Protein AF-A0A7X8NTP8-F1 (afdb_monomer)

Sequence (87 aa):
MVDALGYLWSALFFGGWIYLTFELGRTAVRGRFWFWSRKANGRIWPPIRSESPIRFWVVWASMAGPYFFITALLLAALLRIAWLELG

Structure (mmCIF, N/CA/C/O backbone):
data_AF-A0A7X8NTP8-F1
#
_entry.id   AF-A0A7X8NTP8-F1
#
loop_
_atom_site.group_PDB
_atom_site.id
_atom_site.type_symbol
_atom_site.label_atom_id
_atom_site.label_alt_id
_atom_site.label_comp_id
_atom_site.label_asym_id
_atom_site.label_entity_id
_atom_site.label_seq_id
_atom_site.pdbx_PDB_ins_code
_atom_site.Cartn_x
_atom_site.Cartn_y
_atom_site.Cartn_z
_atom_site.occupancy
_atom_site.B_iso_or_equiv
_atom_site.auth_seq_id
_atom_site.auth_comp_id
_atom_site.auth_asym_id
_atom_site.auth_atom_id
_atom_site.pdbx_PDB_model_num
ATOM 1 N N . MET A 1 1 ? 19.475 -16.857 -21.486 1.00 49.53 1 MET A N 1
ATOM 2 C CA . MET A 1 1 ? 18.014 -16.857 -21.680 1.00 49.53 1 MET A CA 1
ATOM 3 C C . MET A 1 1 ? 17.422 -16.217 -20.446 1.00 49.53 1 MET A C 1
ATOM 5 O O . MET A 1 1 ? 17.743 -16.655 -19.354 1.00 49.53 1 MET A O 1
ATOM 9 N N . VAL A 1 2 ? 16.678 -15.121 -20.591 1.00 58.16 2 VAL A N 1
ATOM 10 C CA . VAL A 1 2 ? 15.812 -14.670 -19.498 1.00 58.16 2 VAL A CA 1
ATOM 11 C C . VAL A 1 2 ? 14.641 -15.640 -19.531 1.00 58.16 2 VAL A C 1
ATOM 13 O O . VAL A 1 2 ? 13.835 -15.603 -20.459 1.00 58.16 2 VAL A O 1
ATOM 16 N N . ASP A 1 3 ? 14.653 -16.615 -18.629 1.00 75.25 3 ASP A N 1
ATOM 17 C CA . ASP A 1 3 ? 13.729 -17.740 -18.690 1.00 75.25 3 ASP A CA 1
ATOM 18 C C . ASP A 1 3 ? 12.296 -17.237 -18.509 1.00 75.25 3 ASP A C 1
ATOM 20 O O . ASP A 1 3 ? 12.023 -16.411 -17.637 1.00 75.25 3 ASP A O 1
ATOM 24 N N . ALA A 1 4 ? 11.360 -17.732 -19.323 1.00 80.69 4 ALA A N 1
ATOM 25 C CA . ALA A 1 4 ? 9.940 -17.365 -19.258 1.00 80.69 4 ALA A CA 1
ATOM 26 C C . ALA A 1 4 ? 9.357 -17.491 -17.832 1.00 80.69 4 ALA A C 1
ATOM 28 O O . ALA A 1 4 ? 8.436 -16.771 -17.449 1.00 80.69 4 ALA A O 1
ATOM 29 N N . LEU A 1 5 ? 9.954 -18.370 -17.025 1.00 86.69 5 LEU A N 1
ATOM 30 C CA . LEU A 1 5 ? 9.660 -18.568 -15.612 1.00 86.69 5 LEU A CA 1
ATOM 31 C C . LEU A 1 5 ? 9.996 -17.340 -14.748 1.00 86.69 5 LEU A C 1
ATOM 33 O O . LEU A 1 5 ? 9.233 -17.011 -13.845 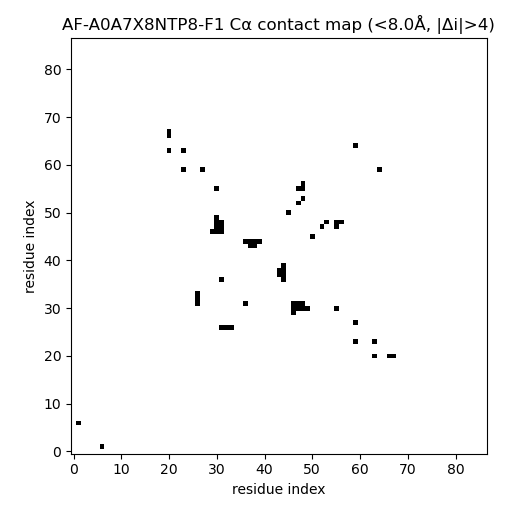1.00 86.69 5 LEU A O 1
ATOM 37 N N . GLY A 1 6 ? 11.078 -16.621 -15.056 1.00 84.56 6 GLY A N 1
ATOM 38 C CA . GLY A 1 6 ? 11.429 -15.357 -14.409 1.00 84.56 6 GLY A CA 1
ATOM 39 C C . GLY A 1 6 ? 10.393 -14.268 -14.683 1.00 84.56 6 GLY A C 1
ATOM 40 O O . GLY A 1 6 ? 9.944 -13.608 -13.750 1.00 84.56 6 GLY A O 1
ATOM 41 N N . TYR A 1 7 ? 9.928 -14.140 -15.931 1.00 86.12 7 TYR A N 1
ATOM 42 C CA . TYR A 1 7 ? 8.857 -13.197 -16.275 1.00 86.12 7 TYR A CA 1
ATOM 43 C C . TYR A 1 7 ? 7.529 -13.547 -15.603 1.00 86.12 7 TYR A C 1
ATOM 45 O O . TYR A 1 7 ? 6.862 -12.659 -15.075 1.00 86.12 7 TYR A O 1
ATOM 53 N N . LEU A 1 8 ? 7.158 -14.831 -15.579 1.00 89.56 8 LEU A N 1
ATOM 54 C CA . LEU A 1 8 ? 5.958 -15.293 -14.883 1.00 89.56 8 LEU A CA 1
ATOM 55 C C . LEU A 1 8 ? 6.044 -14.998 -13.381 1.00 89.56 8 LEU A C 1
ATOM 57 O O . LEU A 1 8 ? 5.089 -14.490 -12.795 1.00 89.56 8 LEU A O 1
ATOM 61 N N . TRP A 1 9 ? 7.200 -15.262 -12.769 1.00 89.12 9 TRP A N 1
ATOM 62 C CA . TRP A 1 9 ? 7.445 -14.965 -11.363 1.00 89.12 9 TRP A CA 1
ATOM 63 C C . TRP A 1 9 ? 7.336 -13.468 -11.069 1.00 89.12 9 TRP A C 1
ATOM 65 O O . TRP A 1 9 ? 6.625 -13.073 -10.146 1.00 89.12 9 TRP A O 1
ATOM 75 N N . SER A 1 10 ? 7.968 -12.620 -11.884 1.00 86.12 10 SER A N 1
ATOM 76 C CA . SER A 1 10 ? 7.853 -11.167 -11.761 1.00 86.12 10 SER A CA 1
ATOM 77 C C . SER A 1 10 ? 6.408 -10.698 -11.922 1.00 86.12 10 SER A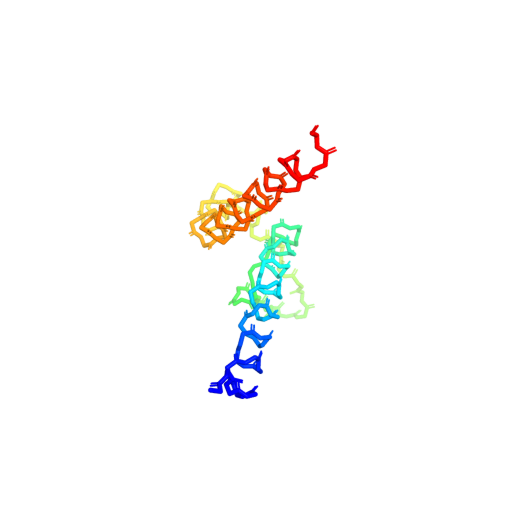 C 1
ATOM 79 O O . SER A 1 10 ? 5.945 -9.903 -11.111 1.00 86.12 10 SER A O 1
ATOM 81 N N . ALA A 1 11 ? 5.668 -11.211 -12.908 1.00 87.62 11 ALA A N 1
ATOM 82 C CA . ALA A 1 11 ? 4.269 -10.847 -13.125 1.00 87.62 11 ALA A CA 1
ATOM 83 C C . ALA A 1 11 ? 3.383 -11.207 -11.921 1.00 87.62 11 ALA A C 1
ATOM 85 O O . ALA A 1 11 ? 2.582 -10.384 -11.479 1.00 87.62 11 ALA A O 1
ATOM 86 N N . LEU A 1 12 ? 3.563 -12.401 -11.346 1.00 92.38 12 LEU A N 1
ATOM 87 C CA . LEU A 1 12 ? 2.854 -12.820 -10.135 1.00 92.38 12 LEU A CA 1
ATOM 88 C C . LEU A 1 12 ? 3.238 -11.966 -8.926 1.00 92.38 12 LEU A C 1
ATOM 90 O O . LEU A 1 12 ? 2.363 -11.558 -8.164 1.00 92.38 12 LEU A O 1
ATOM 94 N N . PHE A 1 13 ? 4.525 -11.661 -8.767 1.00 89.94 13 PHE A N 1
ATOM 95 C CA . PHE A 1 13 ? 5.013 -10.829 -7.674 1.00 89.94 13 PHE A CA 1
ATOM 96 C C . PHE A 1 13 ? 4.441 -9.409 -7.751 1.00 89.94 13 PHE A C 1
ATOM 98 O O . PHE A 1 13 ? 3.880 -8.917 -6.773 1.00 89.94 13 PHE A O 1
ATOM 105 N N . PHE A 1 14 ? 4.507 -8.770 -8.922 1.00 87.38 14 PHE A N 1
ATOM 106 C CA . PHE A 1 14 ? 3.927 -7.444 -9.145 1.00 87.38 14 PHE A CA 1
ATOM 107 C C . PHE A 1 14 ? 2.403 -7.450 -8.991 1.00 87.38 14 PHE A C 1
ATOM 109 O O . PHE A 1 14 ? 1.853 -6.558 -8.346 1.00 87.38 14 PHE A O 1
ATOM 116 N N . GLY A 1 15 ? 1.717 -8.465 -9.523 1.00 90.00 15 GLY A N 1
ATOM 117 C CA . GLY A 1 15 ? 0.272 -8.617 -9.361 1.00 90.00 15 GLY A CA 1
ATOM 118 C C . GLY A 1 15 ? -0.134 -8.764 -7.893 1.00 90.00 15 GLY A C 1
ATOM 119 O O . GLY A 1 15 ? -1.039 -8.071 -7.427 1.00 90.00 15 GLY A O 1
ATOM 120 N N . GLY A 1 16 ? 0.580 -9.606 -7.143 1.00 90.44 16 GLY A N 1
ATOM 121 C CA . GLY A 1 16 ? 0.374 -9.789 -5.707 1.00 90.44 16 GLY A CA 1
ATOM 122 C C . GLY A 1 16 ? 0.649 -8.516 -4.908 1.00 90.44 16 GLY A C 1
ATOM 123 O O . GLY A 1 16 ? -0.132 -8.170 -4.022 1.00 90.44 16 GLY A O 1
ATOM 124 N N . TRP A 1 17 ? 1.705 -7.780 -5.261 1.00 89.88 17 TRP A N 1
ATOM 125 C CA . TRP A 1 17 ? 2.031 -6.495 -4.645 1.00 89.88 17 TRP A CA 1
ATOM 126 C C . TRP A 1 17 ? 0.910 -5.470 -4.838 1.00 89.88 17 TRP A C 1
ATOM 128 O O . TRP A 1 17 ? 0.404 -4.924 -3.860 1.00 89.88 17 TRP A O 1
ATOM 138 N N . ILE A 1 18 ? 0.462 -5.256 -6.080 1.00 87.62 18 ILE A N 1
ATOM 139 C CA . ILE A 1 18 ? -0.620 -4.311 -6.404 1.00 87.62 18 ILE A CA 1
ATOM 140 C C . ILE A 1 18 ? -1.911 -4.696 -5.676 1.00 87.62 18 ILE A C 1
ATOM 142 O O . ILE A 1 18 ? -2.579 -3.837 -5.094 1.00 87.62 18 ILE A O 1
ATOM 146 N N . TYR A 1 19 ? -2.248 -5.987 -5.674 1.00 89.25 19 TYR A N 1
ATOM 147 C CA . TYR A 1 19 ? -3.418 -6.499 -4.970 1.00 89.25 19 TYR A CA 1
ATOM 148 C C . TYR A 1 19 ? -3.353 -6.209 -3.462 1.00 89.25 19 TYR A C 1
ATOM 150 O O . TYR A 1 19 ? -4.325 -5.719 -2.883 1.00 89.25 19 TYR A O 1
ATOM 158 N N . LEU A 1 20 ? -2.199 -6.443 -2.829 1.00 88.00 20 LEU A N 1
ATOM 159 C CA . LEU A 1 20 ? -1.977 -6.133 -1.416 1.00 88.00 20 LEU A CA 1
ATOM 160 C C . LEU A 1 20 ? -2.114 -4.635 -1.133 1.00 88.00 20 LEU A C 1
ATOM 162 O O . LEU A 1 20 ? -2.833 -4.256 -0.209 1.00 88.00 20 LEU A O 1
ATOM 166 N N . THR A 1 21 ? -1.485 -3.773 -1.934 1.00 86.06 21 THR A N 1
ATOM 167 C CA . THR A 1 21 ? -1.601 -2.313 -1.787 1.00 86.06 21 THR A CA 1
ATOM 168 C C . THR A 1 21 ? -3.059 -1.857 -1.894 1.00 86.06 21 THR A C 1
ATOM 170 O O . THR A 1 21 ? -3.513 -1.025 -1.102 1.00 86.06 21 THR A O 1
ATOM 173 N N . PHE A 1 22 ? -3.823 -2.439 -2.822 1.00 87.31 22 PHE A N 1
ATOM 174 C CA . PHE A 1 22 ? -5.245 -2.153 -2.980 1.00 87.31 22 PHE A CA 1
ATOM 175 C C . PHE A 1 22 ? -6.067 -2.580 -1.756 1.00 87.31 22 PHE A C 1
ATOM 177 O O . PHE A 1 22 ? -6.847 -1.783 -1.232 1.00 87.31 22 PHE A O 1
ATOM 184 N N . GLU A 1 23 ? -5.878 -3.800 -1.249 1.00 85.00 23 GLU A N 1
ATOM 185 C CA . GLU A 1 23 ? -6.587 -4.279 -0.055 1.00 85.00 23 GLU A CA 1
ATOM 186 C C . GLU A 1 23 ? -6.205 -3.485 1.209 1.00 85.00 23 GLU A C 1
ATOM 188 O O . GLU A 1 23 ? -7.069 -3.187 2.040 1.00 85.00 23 GLU A O 1
ATOM 193 N N . LEU A 1 24 ? -4.955 -3.027 1.335 1.00 86.88 24 LEU A N 1
ATOM 194 C CA . LEU A 1 24 ? -4.532 -2.121 2.411 1.00 86.88 24 LEU A CA 1
ATOM 195 C C . LEU A 1 24 ? -5.234 -0.757 2.317 1.00 86.88 24 LEU A C 1
ATOM 197 O O . LEU A 1 24 ? -5.709 -0.239 3.333 1.00 86.88 24 LEU A O 1
ATOM 201 N N . GLY A 1 25 ? -5.379 -0.197 1.113 1.00 84.19 25 GLY A N 1
ATOM 202 C CA . GLY A 1 25 ? -6.173 1.016 0.884 1.00 84.19 25 GLY A CA 1
ATOM 203 C C . GLY A 1 25 ? -7.657 0.805 1.207 1.00 84.19 25 GLY A C 1
ATOM 204 O O . GLY A 1 25 ? -8.281 1.598 1.915 1.00 84.19 25 GLY A O 1
ATOM 205 N N . ARG A 1 26 ? -8.218 -0.331 0.785 1.00 84.38 26 ARG A N 1
ATOM 206 C CA . ARG A 1 26 ? -9.599 -0.728 1.091 1.00 84.38 26 ARG A CA 1
ATOM 207 C C . ARG A 1 26 ? -9.839 -0.864 2.594 1.00 84.38 26 ARG A C 1
ATOM 209 O O . ARG A 1 26 ? -10.901 -0.478 3.085 1.00 84.38 26 ARG A O 1
ATOM 216 N N . THR A 1 27 ? -8.848 -1.367 3.323 1.00 83.19 27 THR A N 1
ATOM 217 C CA . THR A 1 27 ? -8.853 -1.486 4.786 1.00 83.19 27 THR A CA 1
ATOM 218 C C . THR A 1 27 ? -8.936 -0.111 5.455 1.00 83.19 27 THR A C 1
ATOM 220 O O . THR A 1 27 ? -9.736 0.061 6.379 1.00 83.19 27 THR A O 1
ATOM 223 N N . ALA A 1 28 ? -8.202 0.889 4.949 1.00 81.94 28 ALA A N 1
ATOM 224 C CA . ALA A 1 28 ? -8.256 2.273 5.436 1.00 81.94 28 ALA A CA 1
ATOM 225 C C . ALA A 1 28 ? -9.653 2.902 5.271 1.00 81.94 28 ALA A C 1
ATOM 227 O O . ALA A 1 28 ? -10.158 3.565 6.182 1.00 81.94 28 ALA A O 1
ATOM 228 N N . VAL A 1 29 ? -10.303 2.649 4.128 1.00 81.06 29 VAL A N 1
ATOM 229 C CA . VAL A 1 29 ? -11.653 3.157 3.822 1.00 81.06 29 VAL A CA 1
ATOM 230 C C . VAL A 1 29 ? -12.715 2.452 4.665 1.00 81.06 29 VAL A C 1
ATOM 232 O O . VAL A 1 29 ? -13.563 3.099 5.274 1.00 81.06 29 VAL A O 1
ATOM 235 N N . ARG A 1 30 ? -12.666 1.116 4.740 1.00 78.31 30 ARG A N 1
ATOM 236 C CA . ARG A 1 30 ? -13.653 0.313 5.482 1.00 78.31 30 ARG A CA 1
ATOM 237 C C . ARG A 1 30 ? -13.485 0.392 6.999 1.00 78.31 30 ARG A C 1
ATOM 239 O O . ARG A 1 30 ? -14.406 -0.006 7.716 1.00 78.31 30 ARG A O 1
ATOM 246 N N . GLY A 1 31 ? -12.325 0.849 7.480 1.00 71.88 31 GLY A N 1
ATOM 247 C CA . GLY A 1 31 ? -11.985 0.924 8.902 1.00 71.88 31 GLY A CA 1
ATOM 248 C C . GLY A 1 31 ? -11.954 -0.444 9.589 1.00 71.88 31 GLY A C 1
ATOM 249 O O . GLY A 1 31 ? -12.232 -0.534 10.786 1.00 71.88 31 GLY A O 1
ATOM 250 N N . ARG A 1 32 ? -11.717 -1.518 8.821 1.00 72.88 32 ARG A N 1
ATOM 251 C CA . ARG A 1 32 ? -11.836 -2.921 9.247 1.00 72.88 32 ARG A CA 1
ATOM 252 C C . ARG A 1 32 ? -10.764 -3.774 8.586 1.00 72.88 32 ARG A C 1
ATOM 254 O O . ARG A 1 32 ? -10.713 -3.827 7.362 1.00 72.88 32 ARG A O 1
ATOM 261 N N . PHE A 1 33 ? -9.968 -4.473 9.391 1.00 70.50 33 PHE A N 1
ATOM 262 C CA . PHE A 1 33 ? -8.996 -5.458 8.912 1.00 70.50 33 PHE A CA 1
ATOM 263 C C . PHE A 1 33 ? -9.682 -6.782 8.551 1.00 70.50 33 PHE A C 1
ATO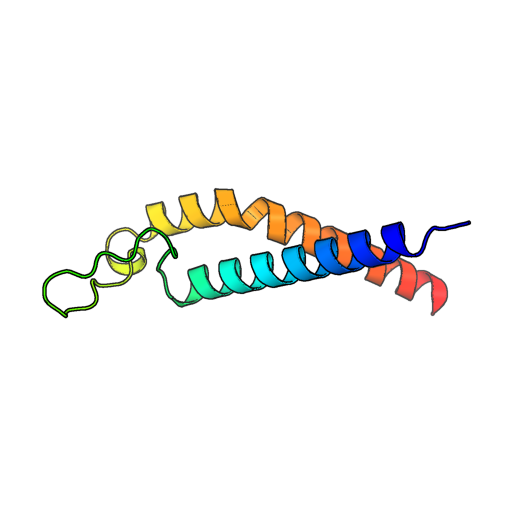M 265 O O . PHE A 1 33 ? -10.628 -7.188 9.230 1.00 70.50 33 PHE A O 1
ATOM 272 N N . TRP A 1 34 ? -9.177 -7.489 7.529 1.00 64.44 34 TRP A N 1
ATOM 273 C CA . TRP A 1 34 ? -9.765 -8.754 7.049 1.00 64.44 34 TRP A CA 1
ATOM 274 C C . TRP A 1 34 ? -9.859 -9.839 8.148 1.00 64.44 34 TRP A C 1
ATOM 276 O O . TRP A 1 34 ? -10.759 -10.671 8.136 1.00 64.44 34 TRP A O 1
ATOM 286 N N . PHE A 1 35 ? -8.978 -9.765 9.154 1.00 65.62 35 PHE A N 1
ATOM 287 C CA . PHE A 1 35 ? -8.772 -10.747 10.221 1.00 65.62 35 PHE A CA 1
ATOM 288 C C . PHE A 1 35 ? -9.557 -10.373 11.478 1.00 65.62 35 PHE A C 1
ATOM 290 O O . PHE A 1 35 ? -9.641 -11.150 12.423 1.00 65.62 35 PHE A O 1
ATOM 297 N N . TRP A 1 36 ? -10.146 -9.176 11.494 1.00 60.44 36 TRP A N 1
ATOM 298 C CA . TRP A 1 36 ? -10.824 -8.610 12.653 1.00 60.44 36 TRP A CA 1
ATOM 299 C C . TRP A 1 36 ? -12.332 -8.458 12.424 1.00 60.44 36 TRP A C 1
ATOM 301 O O . TRP A 1 36 ? -13.014 -7.694 13.104 1.00 60.44 36 TRP A O 1
ATOM 311 N N . SER A 1 37 ? -12.878 -9.217 11.471 1.00 55.38 37 SER A N 1
ATOM 312 C CA . SER A 1 37 ? -14.318 -9.352 11.275 1.00 55.38 37 SER A CA 1
ATOM 313 C C . SER A 1 37 ? -14.907 -10.299 12.325 1.00 55.38 37 SER A C 1
ATOM 315 O O . SER A 1 37 ? -15.073 -11.492 12.071 1.00 55.38 37 SER A O 1
ATOM 317 N N . ARG A 1 38 ? -15.285 -9.779 13.498 1.00 56.91 38 ARG A N 1
ATOM 318 C CA . ARG A 1 38 ? -16.174 -10.524 14.402 1.00 56.91 38 ARG A CA 1
ATOM 319 C C . ARG A 1 38 ? -17.617 -10.372 13.920 1.00 56.91 38 ARG A C 1
ATOM 321 O O . ARG A 1 38 ? -18.204 -9.299 14.018 1.00 56.91 38 ARG A O 1
ATOM 328 N N . LYS A 1 39 ? -18.200 -11.454 13.399 1.00 54.47 39 LYS A N 1
ATOM 329 C CA . LYS A 1 39 ? -19.658 -11.576 13.278 1.00 54.47 39 LYS A CA 1
ATOM 330 C C . LYS A 1 39 ? -20.190 -11.951 14.660 1.00 54.47 39 LYS A C 1
ATOM 332 O O . LYS A 1 39 ? -19.879 -13.032 15.146 1.00 54.47 39 LYS A O 1
ATOM 337 N N . ALA A 1 40 ? -20.970 -11.079 15.290 1.00 49.19 40 ALA A N 1
ATOM 338 C CA . ALA A 1 40 ? -21.741 -11.434 16.479 1.00 49.19 40 ALA A CA 1
ATOM 339 C C . ALA A 1 40 ? -23.228 -11.304 16.136 1.00 49.19 40 ALA A C 1
ATOM 341 O O . ALA A 1 40 ? -23.680 -10.224 15.760 1.00 49.19 40 ALA A O 1
ATOM 342 N N . ASN A 1 41 ? -23.979 -12.407 16.223 1.00 52.69 41 ASN A N 1
ATOM 343 C CA . ASN A 1 41 ? -25.443 -12.430 16.081 1.00 52.69 41 ASN A CA 1
ATOM 344 C C . ASN A 1 41 ? -26.007 -11.714 14.836 1.00 52.69 41 ASN A C 1
ATOM 346 O O . ASN A 1 41 ? -26.952 -10.934 14.921 1.00 52.69 41 ASN A O 1
ATOM 350 N N . GLY A 1 42 ? -25.410 -11.934 13.660 1.00 58.81 42 GLY A N 1
ATOM 351 C CA . GLY A 1 42 ? -25.913 -11.357 12.404 1.00 58.81 42 GLY A CA 1
ATOM 352 C C . GLY A 1 42 ? -25.777 -9.831 12.288 1.00 58.81 42 GLY A C 1
ATOM 353 O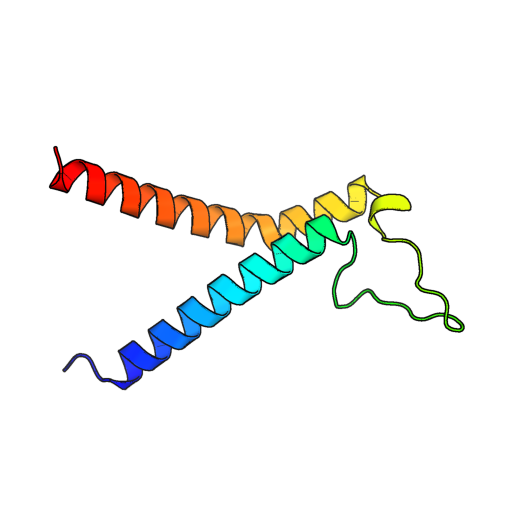 O . GLY A 1 42 ? -26.123 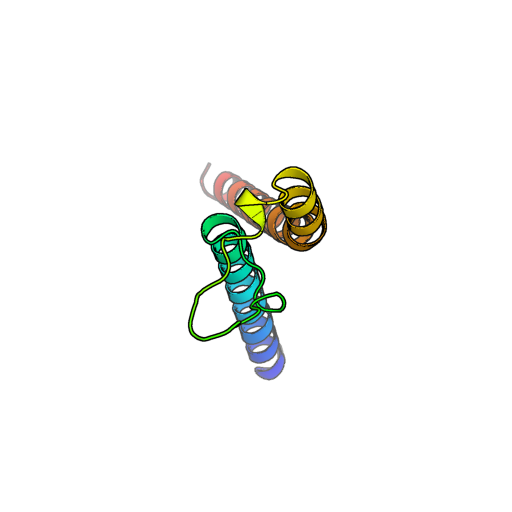-9.274 11.249 1.00 58.81 42 GLY A O 1
ATOM 354 N N . ARG A 1 43 ? -25.226 -9.148 13.303 1.00 52.97 43 ARG A N 1
ATOM 355 C CA . ARG A 1 43 ? -24.888 -7.724 13.255 1.00 52.97 43 ARG A CA 1
ATOM 356 C C . ARG A 1 43 ? -23.412 -7.549 12.918 1.00 52.97 43 ARG A C 1
ATOM 358 O O . ARG A 1 43 ? -22.524 -8.204 13.465 1.00 52.97 43 ARG A O 1
ATOM 365 N N . ILE A 1 44 ? -23.165 -6.653 11.972 1.00 58.94 44 ILE A N 1
ATOM 366 C CA . ILE A 1 44 ? -21.829 -6.208 11.602 1.00 58.94 44 ILE A CA 1
ATOM 367 C C . ILE A 1 44 ? -21.353 -5.282 12.723 1.00 58.94 44 ILE A C 1
ATOM 369 O O . ILE A 1 44 ? -21.926 -4.208 12.899 1.00 58.94 44 ILE A O 1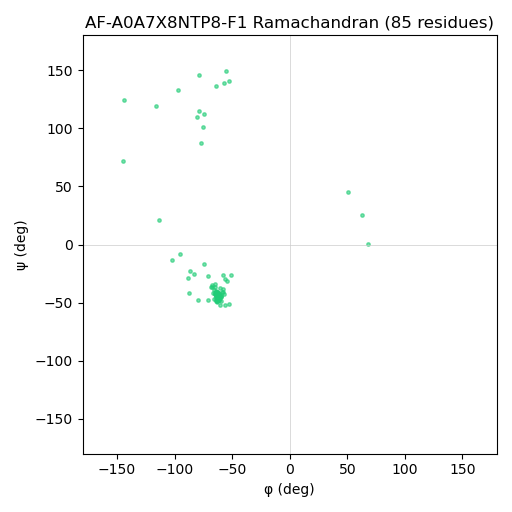
ATOM 373 N N . TRP A 1 45 ? -20.339 -5.702 13.487 1.00 58.69 45 TRP A N 1
ATOM 374 C CA . TRP A 1 45 ? -19.696 -4.834 14.477 1.00 58.69 45 TRP A CA 1
ATOM 375 C C . TRP A 1 45 ? -19.246 -3.516 13.819 1.00 58.69 45 TRP A C 1
ATOM 377 O O . TRP A 1 45 ? -18.788 -3.548 12.664 1.00 58.69 45 TRP A O 1
ATOM 387 N N . PRO A 1 46 ? -19.394 -2.366 14.506 1.00 63.41 46 PRO A N 1
ATOM 388 C CA . PRO A 1 46 ? -18.946 -1.084 13.979 1.00 63.41 46 PRO A CA 1
ATOM 389 C C . PRO A 1 46 ? -17.450 -1.147 13.613 1.00 63.41 46 PRO A C 1
ATOM 391 O O . PRO A 1 46 ? -16.696 -1.935 14.187 1.00 63.41 46 PRO A O 1
ATOM 394 N N . PRO A 1 47 ? -17.002 -0.386 12.599 1.00 66.88 47 PRO A N 1
ATOM 395 C CA . PRO A 1 47 ? -15.604 -0.402 12.183 1.00 66.88 47 PRO A CA 1
ATOM 396 C C . PRO A 1 47 ? -14.686 -0.036 13.359 1.00 66.88 47 PRO A C 1
ATOM 398 O O . PRO A 1 47 ? -14.967 0.900 14.093 1.00 66.88 47 PRO A O 1
ATOM 401 N N . ILE A 1 48 ? -13.546 -0.713 13.519 1.00 69.62 48 ILE A N 1
ATOM 402 C CA . ILE A 1 48 ? -12.605 -0.478 14.640 1.00 69.62 48 ILE A CA 1
ATOM 403 C C . ILE A 1 48 ? -12.161 0.987 14.696 1.00 69.62 48 ILE A C 1
ATOM 405 O O . ILE A 1 48 ? -11.919 1.538 15.768 1.00 69.62 48 ILE A O 1
ATOM 409 N N . ARG A 1 49 ? -12.127 1.646 13.534 1.00 68.38 49 ARG A N 1
ATOM 410 C CA . ARG A 1 49 ? -11.879 3.082 13.408 1.00 68.38 49 ARG A CA 1
ATOM 411 C C . ARG A 1 49 ? -12.832 3.951 14.246 1.00 68.38 49 ARG A C 1
ATOM 413 O O . ARG A 1 49 ? -12.400 5.011 14.678 1.00 68.38 49 ARG A O 1
ATOM 420 N N . SER A 1 50 ? -14.086 3.549 14.475 1.00 72.44 50 SER A N 1
ATOM 421 C CA . SER A 1 50 ? -15.025 4.305 15.320 1.00 72.44 50 SER A CA 1
ATOM 422 C C . SER A 1 50 ? -14.862 4.027 16.814 1.00 72.44 50 SER A C 1
ATOM 424 O O . SER A 1 50 ? -15.198 4.888 17.615 1.00 72.44 50 SER A O 1
ATOM 426 N N . GLU A 1 51 ? -14.336 2.861 17.200 1.00 78.19 51 GLU A N 1
ATOM 427 C CA . GLU A 1 51 ? -14.102 2.520 18.612 1.00 78.19 51 GLU A CA 1
ATOM 428 C C . GLU A 1 51 ? -12.731 2.998 19.111 1.00 78.19 51 GLU A C 1
ATOM 430 O O . GLU A 1 51 ? -12.603 3.503 20.222 1.00 78.19 51 GLU A O 1
ATOM 435 N N . SER A 1 52 ? -11.683 2.839 18.296 1.00 80.62 52 SER A N 1
ATOM 436 C CA . SER A 1 52 ? -10.307 3.201 18.655 1.00 80.62 52 SER A CA 1
ATOM 437 C C . SER A 1 52 ? -9.520 3.728 17.441 1.00 80.62 52 SER A C 1
ATOM 439 O O . SER A 1 52 ? -8.610 3.063 16.934 1.00 80.62 52 SER A O 1
ATOM 441 N N . PRO A 1 53 ? -9.828 4.951 16.963 1.00 81.62 53 PRO A N 1
ATOM 442 C CA . PRO A 1 53 ? -9.256 5.500 15.731 1.00 81.62 53 PRO A CA 1
ATOM 443 C C . PRO A 1 53 ? -7.726 5.545 15.748 1.00 81.62 53 PRO A C 1
ATOM 445 O O . PRO A 1 53 ? -7.092 5.169 14.767 1.00 81.62 53 PRO A O 1
ATOM 448 N N . ILE A 1 54 ? -7.124 5.950 16.870 1.00 86.19 54 ILE A N 1
ATOM 449 C CA . ILE A 1 54 ? -5.663 6.059 17.001 1.00 86.19 54 ILE A CA 1
ATOM 450 C C . ILE A 1 54 ? -5.002 4.684 16.849 1.00 86.19 54 ILE A C 1
ATOM 452 O O . ILE A 1 54 ? -4.077 4.528 16.058 1.00 86.19 54 ILE A O 1
ATOM 456 N N . ARG A 1 55 ? -5.504 3.663 17.556 1.00 83.56 55 ARG A N 1
ATOM 457 C CA . ARG A 1 55 ? -4.951 2.300 17.490 1.00 83.56 55 ARG A CA 1
ATOM 458 C C . ARG A 1 55 ? -5.093 1.709 16.091 1.00 83.56 55 ARG A C 1
ATOM 460 O O . ARG A 1 55 ? -4.150 1.100 15.596 1.00 83.56 55 ARG A O 1
ATOM 467 N N . PHE A 1 56 ? -6.239 1.935 15.446 1.00 85.75 56 PHE A N 1
ATOM 468 C CA . PHE A 1 56 ? -6.466 1.525 14.064 1.00 85.75 56 PHE A CA 1
ATOM 469 C C . PHE A 1 56 ? -5.409 2.114 13.124 1.00 85.75 56 PHE A C 1
ATOM 471 O O . PHE A 1 56 ? -4.769 1.366 12.390 1.00 85.75 56 PHE A O 1
ATOM 478 N N . TRP A 1 57 ? -5.196 3.431 13.171 1.00 85.75 57 TRP A N 1
ATOM 479 C CA . TRP A 1 57 ? -4.247 4.096 12.280 1.00 85.75 57 TRP A CA 1
ATOM 480 C C . TRP A 1 57 ? -2.797 3.724 12.561 1.00 85.75 57 TRP A C 1
ATOM 482 O O . TRP A 1 57 ? -2.040 3.584 11.611 1.00 85.75 57 TRP A O 1
ATOM 492 N N . VAL A 1 58 ? -2.414 3.506 13.820 1.00 88.00 58 VAL A N 1
ATOM 493 C CA . VAL A 1 58 ? -1.057 3.052 14.167 1.00 88.00 58 VAL A CA 1
ATOM 494 C C . VAL A 1 58 ? -0.777 1.668 13.582 1.00 88.00 58 VAL A C 1
ATOM 496 O O . VAL A 1 58 ? 0.247 1.478 12.931 1.00 88.00 58 VAL A O 1
ATOM 499 N N . VAL A 1 59 ? -1.700 0.716 13.756 1.00 86.12 59 VAL A N 1
ATOM 500 C CA . VAL A 1 59 ? -1.557 -0.641 13.200 1.00 86.12 59 VAL A CA 1
ATOM 501 C C . VAL A 1 59 ? -1.620 -0.615 11.675 1.00 86.12 59 VAL A C 1
ATOM 503 O O . VAL A 1 59 ? -0.845 -1.285 11.000 1.00 86.12 59 VAL A O 1
ATOM 506 N N . TRP A 1 60 ? -2.523 0.181 11.105 1.00 89.38 60 TRP A N 1
ATOM 507 C CA . TRP A 1 60 ? -2.609 0.318 9.659 1.00 89.38 60 TRP A CA 1
ATOM 508 C C . TRP A 1 60 ? -1.336 0.944 9.082 1.00 89.38 60 TRP A C 1
ATOM 510 O O . TRP A 1 60 ? -0.814 0.431 8.102 1.00 89.38 60 TRP A O 1
ATOM 520 N N . ALA A 1 61 ? -0.797 1.999 9.694 1.00 88.06 61 ALA A N 1
ATOM 521 C CA . ALA A 1 61 ? 0.408 2.671 9.222 1.00 88.06 61 ALA A CA 1
ATOM 522 C C . ALA A 1 61 ? 1.654 1.785 9.352 1.00 88.06 61 ALA A C 1
ATOM 524 O O . ALA A 1 61 ? 2.492 1.803 8.456 1.00 88.06 61 ALA A O 1
ATOM 525 N N . SER A 1 62 ? 1.773 0.975 10.408 1.00 88.81 62 SER A N 1
ATOM 526 C CA . SER A 1 62 ? 2.902 0.048 10.546 1.00 88.81 62 SER A CA 1
ATOM 527 C C . SER A 1 62 ? 2.864 -1.078 9.511 1.00 88.81 62 SER A C 1
ATOM 529 O O . SER A 1 62 ? 3.907 -1.460 8.986 1.00 88.81 62 SER A O 1
ATOM 531 N N . MET A 1 63 ? 1.672 -1.578 9.174 1.00 86.31 63 MET A N 1
ATOM 532 C CA . MET A 1 63 ? 1.511 -2.632 8.171 1.00 86.31 63 MET A CA 1
ATOM 533 C C . MET A 1 63 ? 1.570 -2.090 6.741 1.00 86.31 63 MET A C 1
ATOM 535 O O . MET A 1 63 ? 2.265 -2.648 5.903 1.00 86.31 63 MET A O 1
ATOM 539 N N . ALA A 1 64 ? 0.835 -1.017 6.449 1.00 87.62 64 ALA A N 1
ATOM 540 C CA . ALA A 1 64 ? 0.658 -0.485 5.103 1.00 87.62 64 ALA A CA 1
ATOM 541 C C . ALA A 1 64 ? 1.732 0.532 4.705 1.00 87.62 64 ALA A C 1
ATOM 543 O O . ALA A 1 64 ? 2.049 0.654 3.523 1.00 87.62 64 ALA A O 1
ATOM 544 N N . GLY A 1 65 ? 2.300 1.251 5.675 1.00 86.81 65 GLY A N 1
ATOM 545 C CA . GLY A 1 65 ? 3.290 2.304 5.451 1.00 86.81 65 GLY A CA 1
ATOM 546 C C . GLY A 1 65 ? 4.471 1.852 4.593 1.00 86.81 65 GLY A C 1
ATOM 547 O O . GLY A 1 65 ? 4.723 2.496 3.576 1.00 86.81 65 GLY A O 1
ATOM 548 N N . PRO A 1 66 ? 5.142 0.727 4.905 1.00 89.25 66 PRO A N 1
ATOM 549 C CA . PRO A 1 66 ? 6.240 0.219 4.084 1.00 89.25 66 PRO A CA 1
ATOM 550 C C . PRO A 1 66 ? 5.828 -0.073 2.633 1.00 89.25 66 PRO A C 1
ATOM 552 O O . PRO A 1 66 ? 6.552 0.286 1.708 1.00 89.25 66 PRO A O 1
ATOM 555 N N . TYR A 1 67 ? 4.642 -0.655 2.416 1.00 88.06 67 TYR A N 1
ATOM 556 C CA . TYR A 1 67 ? 4.141 -0.960 1.071 1.00 88.06 67 TYR A CA 1
ATOM 557 C C . TYR A 1 67 ? 3.876 0.309 0.263 1.00 88.06 67 TYR A C 1
ATOM 559 O O . TYR A 1 67 ? 4.310 0.413 -0.886 1.00 88.06 67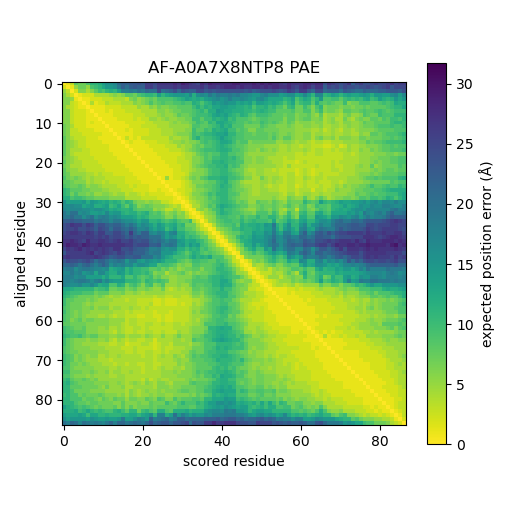 TYR A O 1
ATOM 567 N N . PHE A 1 68 ? 3.192 1.292 0.855 1.00 87.44 68 PHE A N 1
ATOM 568 C CA . PHE A 1 68 ? 2.930 2.569 0.193 1.00 87.44 68 PHE A CA 1
ATOM 569 C C . PHE A 1 68 ? 4.217 3.355 -0.052 1.00 87.44 68 PHE A C 1
ATOM 571 O O . PHE A 1 68 ? 4.373 3.927 -1.127 1.00 87.44 68 PHE A O 1
ATOM 578 N N . PHE A 1 69 ? 5.159 3.335 0.892 1.00 89.62 69 PHE A N 1
ATOM 579 C CA . PHE A 1 69 ? 6.449 4.002 0.751 1.00 89.62 69 PHE A CA 1
ATOM 580 C C . PHE A 1 69 ? 7.275 3.415 -0.398 1.00 89.62 69 PHE A C 1
ATOM 582 O O . PHE A 1 69 ? 7.711 4.154 -1.276 1.00 89.62 69 PHE A O 1
ATOM 589 N N . ILE A 1 70 ? 7.424 2.087 -0.453 1.00 89.19 70 ILE A N 1
ATOM 590 C CA . ILE A 1 70 ? 8.136 1.408 -1.546 1.00 89.19 70 ILE A CA 1
ATOM 591 C C . ILE A 1 70 ? 7.448 1.677 -2.889 1.00 89.19 70 ILE A C 1
ATOM 593 O O . ILE A 1 70 ? 8.117 1.986 -3.873 1.00 89.19 70 ILE A O 1
ATOM 597 N N . THR A 1 71 ? 6.114 1.623 -2.930 1.00 88.38 71 THR A N 1
ATOM 598 C CA . THR A 1 71 ? 5.345 1.916 -4.151 1.00 88.38 71 THR A CA 1
ATOM 599 C C . THR A 1 71 ? 5.563 3.359 -4.613 1.00 88.38 71 THR A C 1
ATOM 601 O O . THR A 1 71 ? 5.791 3.598 -5.797 1.00 88.38 71 THR A O 1
ATOM 604 N N . ALA A 1 72 ? 5.555 4.323 -3.689 1.00 88.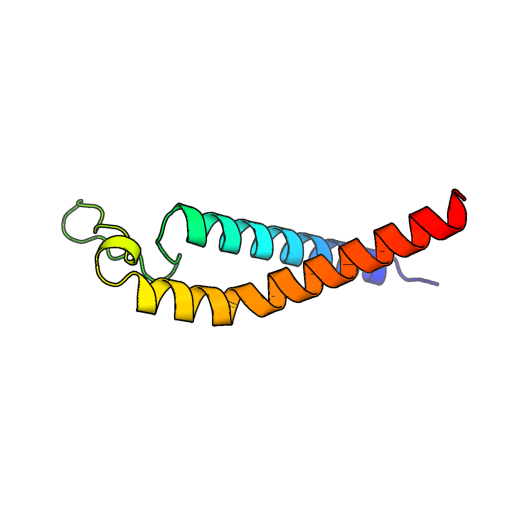62 72 ALA A N 1
ATOM 605 C CA . ALA A 1 72 ? 5.811 5.726 -3.993 1.00 88.62 72 ALA A CA 1
ATOM 606 C C . ALA A 1 72 ? 7.239 5.955 -4.509 1.00 88.62 72 ALA A C 1
ATOM 608 O O . ALA A 1 72 ? 7.417 6.686 -5.480 1.00 88.62 72 ALA A O 1
ATOM 609 N N . LEU A 1 73 ? 8.245 5.298 -3.918 1.00 92.62 73 LEU A N 1
ATOM 610 C CA . LEU A 1 73 ? 9.627 5.354 -4.403 1.00 92.62 73 LEU A CA 1
ATOM 611 C C . LEU A 1 73 ? 9.758 4.799 -5.825 1.00 92.62 73 LEU A C 1
ATOM 613 O O . LEU A 1 73 ? 10.416 5.416 -6.660 1.00 92.62 73 LEU A O 1
ATOM 617 N N . LEU A 1 74 ? 9.106 3.670 -6.114 1.00 89.38 74 LEU A N 1
ATOM 618 C CA . LEU A 1 74 ? 9.067 3.076 -7.452 1.00 89.38 74 LEU A CA 1
ATOM 619 C C . LEU A 1 74 ? 8.452 4.037 -8.474 1.00 89.38 74 LEU A C 1
ATOM 621 O O . LEU A 1 74 ? 9.045 4.282 -9.522 1.00 89.38 74 LEU A O 1
ATOM 625 N N . LEU A 1 75 ? 7.301 4.630 -8.153 1.00 89.75 75 LEU A N 1
ATOM 626 C CA . LEU A 1 75 ? 6.642 5.602 -9.026 1.00 89.75 75 LEU A CA 1
ATOM 627 C C . LEU A 1 75 ? 7.487 6.865 -9.226 1.00 89.75 75 LEU A C 1
ATOM 629 O O . LEU A 1 75 ? 7.601 7.344 -10.349 1.00 89.75 75 LEU A O 1
ATOM 633 N N . ALA A 1 76 ? 8.115 7.382 -8.168 1.00 92.00 76 ALA A N 1
ATOM 634 C CA . ALA A 1 76 ? 8.996 8.544 -8.253 1.00 92.00 76 ALA A CA 1
ATOM 635 C C . ALA A 1 76 ? 10.233 8.264 -9.120 1.00 92.00 76 ALA A C 1
ATOM 637 O O . ALA A 1 76 ? 10.628 9.113 -9.918 1.00 92.00 76 ALA A O 1
ATOM 638 N N . ALA A 1 77 ? 10.822 7.070 -9.007 1.00 91.38 77 ALA A N 1
ATOM 639 C CA . ALA A 1 77 ? 11.934 6.651 -9.852 1.00 91.38 77 ALA A CA 1
ATOM 640 C C . ALA A 1 77 ? 11.516 6.552 -11.327 1.00 91.38 77 ALA A C 1
ATOM 642 O O . ALA A 1 77 ? 12.202 7.096 -12.189 1.00 91.38 77 ALA A O 1
ATOM 643 N N . LEU A 1 78 ? 10.368 5.928 -11.613 1.00 90.56 78 LEU A N 1
ATOM 644 C CA . LEU A 1 78 ? 9.830 5.822 -12.973 1.00 90.56 78 LEU A CA 1
ATOM 645 C C . LEU A 1 78 ? 9.511 7.196 -13.574 1.00 90.56 78 LEU A C 1
ATOM 647 O O . LEU A 1 78 ? 9.873 7.455 -14.717 1.00 90.56 78 LEU A O 1
ATOM 651 N N . LEU A 1 79 ? 8.896 8.093 -12.798 1.00 92.62 79 LEU A N 1
ATOM 652 C CA . LEU A 1 79 ? 8.625 9.472 -13.215 1.00 92.62 79 LEU A CA 1
ATOM 653 C C . LEU A 1 79 ? 9.914 10.239 -13.508 1.00 92.62 79 LEU A C 1
ATOM 655 O O . LEU A 1 79 ? 9.992 10.938 -14.513 1.00 92.62 79 LEU A O 1
ATOM 659 N N . ARG A 1 80 ? 10.937 10.090 -12.658 1.00 92.69 80 ARG A N 1
ATOM 660 C CA . ARG A 1 80 ? 12.246 10.714 -12.874 1.00 92.69 80 ARG A CA 1
ATOM 661 C C . ARG A 1 80 ? 12.899 10.219 -14.163 1.00 92.69 80 ARG A C 1
ATOM 663 O O . ARG A 1 80 ? 13.451 11.031 -14.892 1.00 92.69 80 ARG A O 1
ATOM 670 N N . ILE A 1 81 ? 12.845 8.917 -14.436 1.00 91.75 81 ILE A N 1
ATOM 671 C CA . ILE A 1 81 ? 13.390 8.341 -15.673 1.00 91.75 81 ILE A CA 1
ATOM 672 C C . ILE A 1 81 ? 12.617 8.873 -16.882 1.00 91.75 81 ILE A C 1
ATOM 674 O O . ILE A 1 81 ? 13.229 9.388 -17.807 1.00 91.75 81 ILE A O 1
ATOM 678 N N . ALA A 1 82 ? 11.282 8.837 -16.846 1.00 90.19 82 ALA A N 1
ATOM 679 C CA . ALA A 1 82 ? 10.451 9.357 -17.930 1.00 90.19 82 ALA A CA 1
ATOM 680 C C . ALA A 1 82 ? 10.722 10.844 -18.213 1.00 90.19 82 ALA A C 1
ATOM 682 O O . ALA A 1 82 ? 10.763 11.249 -19.368 1.00 90.19 82 ALA A O 1
ATOM 683 N N . TRP A 1 83 ? 10.947 11.648 -17.170 1.00 92.00 83 TRP A N 1
ATOM 684 C CA . TRP A 1 83 ? 11.318 13.056 -17.313 1.00 92.00 83 TRP A CA 1
ATOM 685 C C . TRP A 1 83 ? 12.668 13.246 -18.016 1.00 92.00 83 TRP A C 1
ATOM 687 O O . TRP A 1 83 ? 12.796 14.141 -18.841 1.00 92.00 83 TRP A O 1
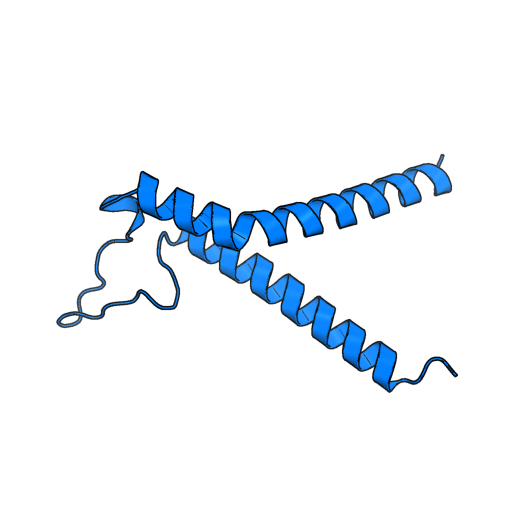ATOM 697 N N . LEU A 1 84 ? 13.664 12.411 -17.704 1.00 89.69 84 LEU A N 1
ATOM 698 C CA . LEU A 1 84 ? 14.996 12.470 -18.319 1.00 89.69 84 LEU A CA 1
ATOM 699 C C . LEU A 1 84 ? 15.012 12.005 -19.782 1.00 89.69 84 LEU A C 1
ATOM 701 O O . LEU A 1 84 ? 15.885 12.423 -20.528 1.00 89.69 84 LEU A O 1
ATOM 705 N N . GLU A 1 85 ? 14.083 11.135 -20.178 1.00 82.62 85 GLU A N 1
ATOM 706 C CA . GLU A 1 85 ? 13.973 10.627 -21.555 1.00 82.62 85 GLU A CA 1
ATOM 707 C C . GLU A 1 85 ? 13.135 11.547 -22.465 1.00 82.62 85 GLU A C 1
ATOM 709 O O . GLU A 1 85 ? 13.252 11.486 -23.687 1.00 82.62 85 GLU A O 1
ATOM 714 N N . LEU A 1 86 ? 12.255 12.376 -21.888 1.00 75.50 86 LEU A N 1
ATOM 715 C CA . LEU A 1 86 ? 11.324 13.243 -22.627 1.00 75.50 86 LEU A CA 1
ATOM 716 C C . LEU A 1 86 ? 11.747 14.720 -22.696 1.00 75.50 86 LEU A C 1
ATOM 718 O O . LEU A 1 86 ? 11.133 15.470 -23.458 1.00 75.50 86 LEU A O 1
ATOM 722 N N . GLY A 1 87 ? 12.719 15.147 -21.886 1.00 60.38 87 GLY A N 1
ATOM 723 C CA . GLY A 1 87 ? 13.241 16.519 -21.840 1.00 60.38 87 GLY A CA 1
ATOM 724 C C . GLY A 1 87 ? 14.632 16.622 -22.436 1.00 60.38 87 GLY A C 1
ATOM 725 O O . GLY A 1 87 ? 14.860 17.595 -23.187 1.00 60.38 87 GLY A O 1
#

Mean predicted aligned error: 8.77 Å

Radius of gyration: 18.34 Å; Cα contacts (8 Å, |Δi|>4): 33; chains: 1; bounding box: 44×35×41 Å

Nearest PDB structures (foldseek):
  1l8d-assembly1_B  TM=3.262E-01  e=8.792E+00  Pyrococcus furiosus

Foldseek 3Di:
DCDVVVVVVVVVVVVVLVVVLVVLVVCVVQLADPVRADDDPNDGPHRVCVVPVPVSVVVSCVVNVVSVVVVVVVVVVVVVVVVVVVD

pLDDT: mean 80.2, std 12.34, range [49.19, 92.69]

Solvent-accessible surface area (backbone atoms only — not comparable to full-atom values): 5084 Å² total; per-residue (Å²): 128,89,50,72,65,55,57,53,50,49,52,52,51,53,50,51,49,54,52,50,54,49,51,49,53,50,27,65,74,61,29,46,56,93,89,67,72,61,78,54,93,93,41,79,63,77,38,48,41,79,80,41,44,68,61,43,49,54,56,45,44,69,66,41,40,62,58,54,51,55,51,49,51,52,51,51,51,52,50,53,51,53,51,69,76,75,109

Secondary structure (DSSP, 8-state):
---HHHHHHHHHHHHHHHHHHHHHHHHHHHT--TT---EETTEEPPPHHHH-HHHHHHHHHHHHHHHHHHHHHHHHHHHHHHHHHH-